Protein AF-A0A2V6CL90-F1 (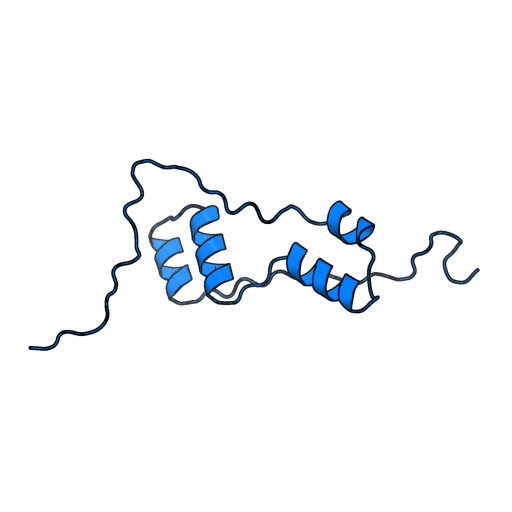afdb_monomer)

Nearest PDB structures (foldseek):
  5zfr-assembly1_B-2  TM=9.736E-01  e=7.896E-03  Geobacter sulfurreducens PCA
  5tsh-assembly1_C  TM=9.903E-01  e=1.624E-02  Geobacter metallireducens GS-15
  5tsh-assembly1_A  TM=9.670E-01  e=1.624E-02  Geobacter metallireducens GS-15
  5tsh-assembly1_B  TM=9.888E-01  e=1.852E-02  Geobacter metallireducens GS-15
  5tsh-assembly1_F  TM=9.867E-01  e=1.852E-02  Geobacter metallireducens GS-15

Sequence (96 aa):
DQCRQTGYQGRAAIYEICLVTEGLRKLIMHRCDGGGLKQCAIAEGMETLRHDGWRRVAQGRSTIEEVVRVTQTDEVMAETTEEAEPIVAAEATEIQ

Foldseek 3Di:
DQCVPPPDDDDDDFDWDQDCDPVLVVCVVVVPDPLVSVVVSVVVPTDASLRSVVVCVVVVNDPPVVSPVPDDPPPSPPPPPVPPDDPPPPDDDDDD

Mean predicted aligned error: 9.72 Å

Structure (mmCIF, N/CA/C/O backbone):
data_AF-A0A2V6CL90-F1
#
_entry.id   AF-A0A2V6CL90-F1
#
loop_
_atom_site.group_PDB
_atom_site.id
_atom_site.type_symbol
_atom_site.label_atom_id
_atom_site.label_alt_id
_atom_site.label_comp_id
_atom_site.label_asym_id
_atom_site.label_entity_id
_atom_site.label_seq_id
_atom_site.pdbx_PDB_ins_code
_atom_site.Cartn_x
_atom_site.Cartn_y
_atom_site.Cartn_z
_atom_site.occupancy
_atom_site.B_iso_or_equiv
_atom_site.auth_seq_id
_atom_site.auth_comp_id
_atom_site.auth_asym_id
_atom_site.auth_atom_id
_atom_site.pdbx_PDB_model_num
ATOM 1 N N . ASP A 1 1 ? -21.280 1.219 26.070 1.00 74.50 1 ASP A N 1
ATOM 2 C CA . ASP A 1 1 ? -20.033 0.489 26.407 1.00 74.50 1 ASP A CA 1
ATOM 3 C C . ASP A 1 1 ? -19.431 -0.408 25.318 1.00 74.50 1 ASP A C 1
ATOM 5 O O . ASP A 1 1 ? -18.406 -1.029 25.573 1.00 74.50 1 ASP A O 1
ATOM 9 N N . GLN A 1 2 ? -19.963 -0.455 24.088 1.00 84.88 2 GLN A N 1
ATOM 10 C CA . GLN A 1 2 ? -19.528 -1.435 23.069 1.00 84.88 2 GLN A CA 1
ATOM 11 C C . GLN A 1 2 ? -18.051 -1.311 22.624 1.00 84.88 2 GLN A C 1
ATOM 13 O O . GLN A 1 2 ? -17.442 -2.311 22.257 1.00 84.88 2 GLN A O 1
ATOM 18 N N . CYS A 1 3 ? -17.442 -0.125 22.738 1.00 92.00 3 CYS A N 1
ATOM 19 C CA . CYS A 1 3 ? -16.047 0.143 22.362 1.00 92.00 3 CYS A CA 1
ATOM 20 C C . CYS A 1 3 ? -15.119 0.461 23.552 1.00 92.00 3 CYS A 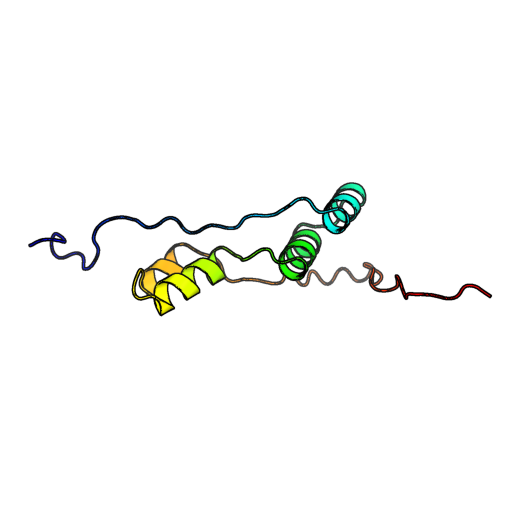C 1
ATOM 22 O O . CYS A 1 3 ? -14.041 1.006 23.353 1.00 92.00 3 CYS A O 1
ATOM 24 N N . ARG A 1 4 ? -15.520 0.176 24.804 1.00 94.00 4 ARG A N 1
ATOM 25 C CA . ARG A 1 4 ? -14.725 0.502 26.016 1.00 94.00 4 ARG A CA 1
ATOM 26 C C . ARG A 1 4 ? -14.251 1.968 26.086 1.00 94.00 4 ARG A C 1
ATOM 28 O O . ARG A 1 4 ? -13.171 2.238 26.596 1.00 94.00 4 ARG A O 1
ATOM 35 N N . GLN A 1 5 ? -15.057 2.899 25.568 1.00 92.94 5 GLN A N 1
ATOM 36 C CA . GLN A 1 5 ? -14.760 4.340 25.529 1.00 92.94 5 GLN A CA 1
ATOM 37 C C . GLN A 1 5 ? -13.495 4.719 24.723 1.00 92.94 5 GLN A C 1
ATOM 39 O O . GLN A 1 5 ? -12.961 5.805 24.911 1.00 92.94 5 GLN A O 1
ATOM 44 N N . THR A 1 6 ? -13.011 3.863 23.811 1.00 93.88 6 THR A N 1
ATOM 45 C CA . THR A 1 6 ? -11.831 4.169 22.971 1.00 93.88 6 THR A CA 1
ATOM 46 C C . THR A 1 6 ? -12.179 4.893 21.671 1.00 93.88 6 THR A C 1
ATOM 48 O O . THR A 1 6 ? -11.297 5.460 21.040 1.00 93.88 6 THR A O 1
ATOM 51 N N . GLY A 1 7 ? -13.441 4.825 21.233 1.00 93.00 7 GLY A N 1
ATOM 52 C CA . GLY A 1 7 ? -13.861 5.275 19.899 1.00 93.00 7 GLY A CA 1
ATOM 53 C C . GLY A 1 7 ? -13.600 4.263 18.773 1.00 93.00 7 GLY A C 1
ATOM 54 O O . GLY A 1 7 ? -14.016 4.503 17.645 1.00 93.00 7 GLY A O 1
ATOM 55 N N . TYR A 1 8 ? -12.993 3.107 19.073 1.00 93.69 8 TYR A N 1
ATOM 56 C CA . TYR A 1 8 ? -12.616 2.087 18.089 1.00 93.69 8 TYR A CA 1
ATOM 57 C C . TYR A 1 8 ? -13.080 0.685 18.519 1.00 93.69 8 TYR A C 1
ATOM 59 O O . TYR A 1 8 ? -13.011 0.321 19.694 1.00 93.69 8 TYR A O 1
ATOM 67 N N . GLN A 1 9 ? -13.520 -0.143 17.568 1.00 94.38 9 GLN A N 1
ATOM 68 C CA . GLN A 1 9 ? -13.869 -1.544 17.821 1.00 94.38 9 GLN A CA 1
ATOM 69 C C . GLN A 1 9 ? -13.444 -2.434 16.648 1.00 94.38 9 GLN A C 1
ATOM 71 O O . GLN A 1 9 ? -13.800 -2.186 15.500 1.00 94.38 9 GLN A O 1
ATOM 76 N N . GLY A 1 10 ? -12.709 -3.507 16.951 1.00 93.12 10 GLY A N 1
ATOM 77 C CA . GLY A 1 10 ? -12.148 -4.397 15.934 1.00 93.12 10 GLY A CA 1
ATOM 78 C C . GLY A 1 10 ? -10.878 -3.839 15.287 1.00 93.12 10 GLY A C 1
ATOM 79 O O . GLY A 1 10 ? -10.276 -2.888 15.779 1.00 93.12 10 GLY A O 1
ATOM 80 N N . ARG A 1 11 ? -10.429 -4.493 14.212 1.00 94.44 11 ARG A N 1
ATOM 81 C CA . ARG A 1 11 ? -9.251 -4.106 13.421 1.00 94.44 11 ARG A CA 1
ATOM 82 C C . ARG A 1 11 ? -9.519 -4.396 11.953 1.00 94.44 11 ARG A C 1
ATOM 84 O O . ARG A 1 11 ? -10.134 -5.412 11.634 1.00 94.44 11 ARG A O 1
ATOM 91 N N . ALA A 1 12 ? -9.021 -3.536 11.075 1.00 92.31 12 ALA A N 1
ATOM 92 C CA . ALA A 1 12 ? -9.109 -3.714 9.635 1.00 92.31 12 ALA A CA 1
ATOM 93 C C . ALA A 1 12 ? -7.696 -3.654 9.043 1.00 92.31 12 ALA A C 1
ATOM 95 O O . ALA A 1 12 ? -7.012 -2.648 9.189 1.00 92.31 12 ALA A O 1
ATOM 96 N N . ALA A 1 13 ? -7.251 -4.730 8.395 1.00 95.56 13 ALA A N 1
ATOM 97 C CA . ALA A 1 13 ? -5.923 -4.787 7.783 1.00 95.56 13 ALA A CA 1
ATOM 98 C C . ALA A 1 13 ? 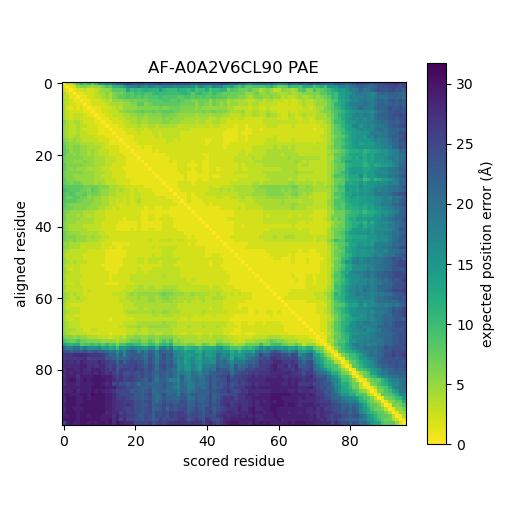-5.897 -3.980 6.488 1.00 95.56 13 ALA A C 1
ATOM 100 O O . ALA A 1 13 ? -6.779 -4.221 5.669 1.00 95.56 13 ALA A O 1
ATOM 101 N N . ILE A 1 14 ? -4.928 -3.080 6.318 1.00 96.88 14 ILE A N 1
ATOM 102 C CA . ILE A 1 14 ? -4.606 -2.419 5.045 1.00 96.88 14 ILE A CA 1
ATOM 103 C C . ILE A 1 14 ? -3.539 -3.211 4.283 1.00 96.88 14 ILE A C 1
ATOM 105 O O . ILE A 1 14 ? -2.746 -3.911 4.915 1.00 96.88 14 ILE A O 1
ATOM 109 N N . TYR A 1 15 ? -3.527 -3.117 2.954 1.00 96.94 15 TYR A N 1
ATOM 110 C CA . TYR A 1 15 ? -2.646 -3.926 2.107 1.00 96.94 15 TYR A CA 1
ATOM 111 C C . TYR A 1 15 ? -1.896 -3.094 1.071 1.00 96.94 15 TYR A C 1
ATOM 113 O O . TYR A 1 15 ? -2.424 -2.124 0.542 1.00 96.94 15 TYR A O 1
ATOM 121 N N . GLU A 1 16 ? -0.683 -3.541 0.761 1.00 96.12 16 GLU A N 1
ATOM 122 C CA . GLU A 1 16 ? 0.143 -3.075 -0.350 1.00 96.12 16 GLU A CA 1
ATOM 123 C C . GLU A 1 16 ? 0.665 -4.327 -1.052 1.00 96.12 16 GLU A C 1
ATOM 125 O O . GLU A 1 16 ? 1.411 -5.116 -0.468 1.00 96.12 16 GLU A O 1
ATOM 130 N N . ILE A 1 17 ? 0.166 -4.582 -2.262 1.00 96.50 17 ILE A N 1
ATOM 131 C CA . ILE A 1 17 ? 0.420 -5.827 -2.993 1.00 96.50 17 ILE A CA 1
ATOM 132 C C . ILE A 1 17 ? 1.217 -5.493 -4.246 1.00 96.50 17 ILE A C 1
ATOM 134 O O . ILE A 1 17 ? 0.670 -5.000 -5.229 1.00 96.50 17 ILE A O 1
ATOM 138 N N . CYS A 1 18 ? 2.510 -5.799 -4.207 1.00 95.62 18 CYS A N 1
ATOM 139 C CA . CYS A 1 18 ? 3.412 -5.634 -5.337 1.00 95.62 18 CYS A CA 1
ATOM 140 C C . CYS A 1 18 ? 3.397 -6.893 -6.210 1.00 95.62 18 CYS A C 1
ATOM 142 O O . CYS A 1 18 ? 3.919 -7.942 -5.819 1.00 95.62 18 CYS A O 1
ATOM 144 N N . LEU A 1 19 ? 2.777 -6.807 -7.386 1.00 95.62 19 LEU A N 1
ATOM 145 C CA . LEU A 1 19 ? 2.834 -7.882 -8.371 1.00 95.62 19 LEU A CA 1
ATOM 146 C C . LEU A 1 19 ? 4.162 -7.811 -9.126 1.00 95.62 19 LEU A C 1
ATOM 148 O O . LEU A 1 19 ? 4.532 -6.766 -9.651 1.00 95.62 19 LEU A O 1
ATOM 152 N N . VAL A 1 20 ? 4.866 -8.941 -9.219 1.00 95.75 20 VAL A N 1
ATOM 153 C CA . VAL A 1 20 ? 6.104 -9.029 -10.005 1.00 95.75 20 VAL A CA 1
ATOM 154 C C . VAL A 1 20 ? 5.749 -9.184 -11.480 1.00 95.75 20 VAL A C 1
ATOM 156 O O . VAL A 1 20 ? 5.658 -10.294 -12.010 1.00 95.75 20 VAL A O 1
ATOM 159 N N . THR A 1 21 ? 5.512 -8.050 -12.124 1.00 96.38 21 THR A N 1
ATOM 160 C CA . THR A 1 21 ? 5.295 -7.940 -13.566 1.00 96.38 21 THR A CA 1
ATOM 161 C C . THR A 1 21 ? 6.603 -8.134 -14.337 1.00 96.38 21 THR A C 1
ATOM 163 O O . THR A 1 21 ? 7.692 -8.241 -13.766 1.00 96.38 21 THR A O 1
ATOM 166 N N . GLU A 1 22 ? 6.509 -8.159 -15.665 1.00 96.75 22 GLU A N 1
ATOM 167 C CA . GLU A 1 22 ? 7.696 -8.198 -16.518 1.00 96.75 22 GLU A CA 1
ATOM 168 C C . GLU A 1 22 ? 8.509 -6.893 -16.459 1.00 96.75 22 GLU A C 1
ATOM 170 O O . GLU A 1 22 ? 9.739 -6.943 -16.474 1.00 96.75 22 GLU A O 1
ATOM 175 N N . GLY A 1 23 ? 7.850 -5.734 -16.336 1.00 95.12 23 GLY A N 1
ATOM 176 C CA . GLY A 1 23 ? 8.520 -4.441 -16.163 1.00 95.12 23 GLY A CA 1
ATOM 177 C C . GLY A 1 23 ? 9.339 -4.411 -14.876 1.00 95.12 23 GLY A C 1
ATOM 178 O O . GLY A 1 23 ? 10.552 -4.183 -14.903 1.00 95.12 23 GLY A O 1
ATOM 179 N N . LEU A 1 24 ? 8.710 -4.784 -13.761 1.00 96.06 24 LEU A N 1
ATOM 180 C CA . LEU A 1 24 ? 9.374 -4.837 -12.465 1.00 96.06 24 LEU A CA 1
ATOM 181 C C . LEU A 1 24 ? 10.492 -5.890 -12.429 1.00 96.06 24 LEU A C 1
ATOM 183 O O . LEU A 1 24 ? 11.564 -5.639 -11.877 1.00 96.06 24 LEU A O 1
ATOM 187 N N . ARG A 1 25 ? 10.294 -7.055 -13.066 1.00 97.50 25 ARG A N 1
ATOM 188 C CA . ARG A 1 25 ? 11.329 -8.096 -13.181 1.00 97.50 25 ARG A CA 1
ATOM 189 C C . ARG A 1 25 ? 12.599 -7.556 -13.831 1.00 97.50 25 ARG A C 1
ATOM 191 O O . ARG A 1 25 ? 13.687 -7.835 -13.328 1.00 97.50 25 ARG A O 1
ATOM 198 N N . LYS A 1 26 ? 12.479 -6.791 -14.919 1.00 97.38 26 LYS A N 1
ATOM 199 C CA . LYS A 1 26 ? 13.634 -6.186 -15.597 1.00 97.38 26 LYS A CA 1
ATOM 200 C C . LYS A 1 26 ? 14.378 -5.233 -14.669 1.00 97.38 26 LYS A C 1
ATOM 202 O O . LYS A 1 26 ? 15.590 -5.363 -14.524 1.00 97.38 26 LYS A O 1
ATOM 207 N N . LEU A 1 27 ? 13.664 -4.347 -13.976 1.00 96.31 27 LEU A N 1
ATOM 208 C CA . LEU A 1 27 ? 14.275 -3.407 -13.029 1.00 96.31 27 LEU A CA 1
ATOM 209 C C . LEU A 1 27 ? 14.998 -4.117 -11.875 1.00 96.31 27 LEU A C 1
ATOM 211 O O . LEU A 1 27 ? 16.095 -3.708 -11.496 1.00 96.31 27 LEU A O 1
ATOM 215 N N . ILE A 1 28 ? 14.441 -5.223 -11.370 1.00 95.06 28 ILE A N 1
ATOM 216 C CA . ILE A 1 28 ? 15.101 -6.064 -10.358 1.00 95.06 28 ILE A CA 1
ATOM 217 C C . ILE A 1 28 ? 16.405 -6.654 -10.912 1.00 95.06 28 ILE A C 1
ATOM 219 O O . ILE A 1 28 ? 17.434 -6.611 -10.238 1.00 95.06 28 ILE A O 1
ATOM 223 N N . MET A 1 29 ? 16.392 -7.184 -12.141 1.00 97.44 29 MET A N 1
ATOM 224 C CA . MET A 1 29 ? 17.599 -7.732 -12.779 1.00 97.44 29 MET A CA 1
ATOM 225 C C . MET A 1 29 ? 18.669 -6.657 -13.014 1.00 97.44 29 MET A C 1
ATOM 227 O O . MET A 1 29 ? 19.859 -6.940 -12.883 1.00 97.44 29 MET A O 1
ATOM 231 N N . HIS A 1 30 ? 18.248 -5.421 -13.290 1.00 96.31 30 HIS A N 1
ATOM 232 C CA . HIS A 1 30 ? 19.126 -4.257 -13.415 1.00 96.31 30 HIS A CA 1
ATOM 233 C C . HIS A 1 30 ? 19.558 -3.648 -12.074 1.00 96.31 30 HIS A C 1
ATOM 235 O O . HIS A 1 30 ? 20.324 -2.690 -12.076 1.00 96.31 30 HIS A O 1
ATOM 241 N N . ARG A 1 31 ? 19.128 -4.211 -10.935 1.00 94.50 31 ARG A N 1
ATOM 242 C CA . ARG A 1 31 ? 19.435 -3.707 -9.584 1.00 94.50 31 ARG A CA 1
ATOM 243 C C . ARG A 1 31 ? 19.045 -2.237 -9.384 1.00 94.50 31 ARG A C 1
ATOM 245 O O . ARG A 1 31 ? 19.765 -1.498 -8.718 1.00 94.50 31 ARG A O 1
ATOM 252 N N . CYS A 1 32 ? 17.910 -1.838 -9.954 1.00 93.75 32 CYS A N 1
ATOM 253 C CA . CYS A 1 32 ? 17.306 -0.536 -9.689 1.00 93.75 32 CYS A CA 1
ATOM 254 C C . CYS A 1 32 ? 17.051 -0.362 -8.180 1.00 93.75 32 CYS A C 1
ATOM 256 O O . CYS A 1 32 ? 16.783 -1.341 -7.472 1.00 93.75 32 CYS A O 1
ATOM 258 N N . ASP A 1 33 ? 17.161 0.870 -7.688 1.00 93.81 33 ASP A N 1
ATOM 259 C CA . ASP A 1 33 ? 16.907 1.195 -6.290 1.00 93.81 33 ASP A CA 1
ATOM 260 C C . ASP A 1 33 ? 15.429 0.992 -5.908 1.00 93.81 33 ASP A C 1
ATOM 262 O O . ASP A 1 33 ? 14.534 0.810 -6.742 1.00 93.81 33 ASP A O 1
ATOM 266 N N . GLY A 1 34 ? 15.161 1.012 -4.602 1.00 90.38 34 GLY A N 1
ATOM 267 C CA . GLY A 1 34 ? 13.815 0.799 -4.076 1.00 90.38 34 GLY A CA 1
ATOM 268 C C . GLY A 1 34 ? 12.807 1.860 -4.527 1.00 90.38 34 GLY A C 1
ATOM 269 O O . GLY A 1 34 ? 11.631 1.538 -4.696 1.00 90.38 34 GLY A O 1
ATOM 270 N N . GLY A 1 35 ? 13.250 3.098 -4.756 1.00 90.62 35 GLY A N 1
ATOM 271 C CA . GLY A 1 35 ? 12.419 4.187 -5.255 1.00 90.62 35 GLY A CA 1
ATOM 272 C C . GLY A 1 35 ? 11.964 3.928 -6.686 1.00 90.62 35 GLY A C 1
ATOM 273 O O . GLY A 1 35 ? 10.762 3.974 -6.958 1.00 90.62 35 GLY A O 1
ATOM 274 N N . GLY A 1 36 ? 12.892 3.573 -7.575 1.00 91.56 36 GLY A N 1
ATOM 275 C CA . GLY A 1 36 ? 12.586 3.222 -8.962 1.00 91.56 36 GLY A CA 1
ATOM 276 C C . GLY A 1 36 ? 11.690 1.984 -9.075 1.00 91.56 36 GLY A C 1
ATOM 277 O O . GLY A 1 36 ? 10.698 1.993 -9.810 1.00 91.56 36 GLY A O 1
ATOM 278 N N . LEU A 1 37 ? 11.948 0.951 -8.265 1.00 94.12 37 LEU A N 1
ATOM 279 C CA . LEU A 1 37 ? 11.074 -0.224 -8.178 1.00 94.12 37 LEU A CA 1
ATOM 280 C C . LEU A 1 37 ? 9.664 0.138 -7.690 1.00 94.12 37 LEU A C 1
ATOM 282 O O . LEU A 1 37 ? 8.675 -0.311 -8.273 1.00 94.12 37 LEU A O 1
ATOM 286 N N . LYS A 1 38 ? 9.552 0.972 -6.647 1.00 92.88 38 LYS A N 1
ATOM 287 C CA . LYS A 1 38 ? 8.262 1.415 -6.101 1.00 92.88 38 LYS A CA 1
ATOM 288 C C . LYS A 1 38 ? 7.478 2.245 -7.117 1.00 92.88 38 LYS A C 1
ATOM 290 O O . LYS A 1 38 ? 6.277 2.031 -7.263 1.00 92.88 38 LYS A O 1
ATOM 295 N N . GLN A 1 39 ? 8.135 3.156 -7.834 1.00 93.44 39 GLN A N 1
ATOM 296 C CA . GLN A 1 39 ? 7.503 3.968 -8.878 1.00 93.44 39 GLN A CA 1
ATOM 297 C C . GLN A 1 39 ? 6.937 3.101 -10.004 1.00 93.44 39 GLN A C 1
ATOM 299 O O . GLN A 1 39 ? 5.780 3.277 -10.381 1.00 93.44 39 GLN A O 1
ATOM 304 N N . CYS A 1 40 ? 7.717 2.130 -10.490 1.00 94.50 40 CYS A N 1
ATOM 305 C CA . CYS A 1 40 ? 7.253 1.172 -11.492 1.00 94.50 40 CYS A CA 1
ATOM 306 C C . CYS A 1 40 ? 6.047 0.373 -10.986 1.00 94.50 40 CYS A C 1
ATOM 308 O O . CYS A 1 40 ? 5.019 0.332 -11.658 1.00 94.50 40 CYS A O 1
ATOM 310 N N . ALA A 1 41 ? 6.124 -0.179 -9.772 1.00 95.88 41 ALA A N 1
ATOM 311 C CA . ALA A 1 41 ? 5.024 -0.941 -9.195 1.00 95.88 41 ALA A CA 1
ATOM 312 C C . ALA A 1 41 ? 3.737 -0.103 -9.066 1.00 95.88 41 ALA A C 1
ATOM 314 O O . ALA A 1 41 ? 2.661 -0.588 -9.411 1.00 95.88 41 ALA A O 1
ATOM 315 N N . ILE A 1 42 ? 3.829 1.157 -8.619 1.00 94.88 42 ILE A N 1
ATOM 316 C CA . ILE A 1 42 ? 2.673 2.068 -8.525 1.00 94.88 42 ILE A CA 1
ATOM 317 C C . ILE A 1 42 ? 2.094 2.364 -9.912 1.00 94.88 42 ILE A C 1
ATOM 319 O O . ILE A 1 42 ? 0.879 2.285 -10.097 1.00 94.88 42 ILE A O 1
ATOM 323 N N . ALA A 1 43 ? 2.946 2.674 -10.893 1.00 94.06 43 ALA A N 1
ATOM 324 C CA . ALA A 1 43 ? 2.518 2.943 -12.265 1.00 94.06 43 ALA A CA 1
ATOM 325 C C . ALA A 1 43 ? 1.798 1.739 -12.899 1.00 94.06 43 ALA A C 1
ATOM 327 O O . ALA A 1 43 ? 0.884 1.911 -13.702 1.00 94.06 43 ALA A O 1
ATOM 328 N N . GLU A 1 44 ? 2.169 0.526 -12.495 1.00 94.94 44 GLU A N 1
ATOM 329 C CA . GLU A 1 44 ? 1.557 -0.728 -12.937 1.00 94.94 44 GLU A CA 1
ATOM 330 C C . GLU A 1 44 ? 0.373 -1.186 -12.063 1.00 94.94 44 GLU A C 1
ATOM 332 O O . GLU A 1 44 ? -0.141 -2.293 -12.231 1.00 94.94 44 GLU A O 1
ATOM 337 N N . GLY A 1 45 ? -0.112 -0.325 -11.162 1.00 93.94 45 GLY A N 1
ATOM 338 C CA . GLY A 1 45 ? -1.362 -0.527 -10.429 1.00 93.94 45 GLY A CA 1
ATOM 339 C C . GLY A 1 45 ? -1.211 -1.020 -8.990 1.00 93.94 45 GLY A C 1
ATOM 340 O O . GLY A 1 45 ? -2.218 -1.367 -8.370 1.00 93.94 45 GLY A O 1
ATOM 341 N N . MET A 1 46 ? 0.002 -1.043 -8.431 1.00 96.38 46 MET A N 1
ATOM 342 C CA . MET A 1 46 ? 0.179 -1.241 -6.993 1.00 96.38 46 MET A CA 1
ATOM 343 C C . MET A 1 46 ? -0.388 -0.045 -6.227 1.00 96.38 46 MET A C 1
ATOM 345 O O . MET A 1 46 ? -0.003 1.104 -6.436 1.00 96.38 46 MET A O 1
ATOM 349 N N . GLU A 1 47 ? -1.263 -0.330 -5.273 1.00 95.50 47 GLU A N 1
ATOM 350 C CA . GLU A 1 47 ? -1.745 0.657 -4.319 1.00 95.50 47 GLU A CA 1
ATOM 351 C C . GLU A 1 47 ? -0.900 0.620 -3.045 1.00 95.50 47 GLU A C 1
ATOM 353 O O . GLU A 1 47 ? -0.603 -0.456 -2.522 1.00 95.50 47 GLU A O 1
ATOM 358 N N . THR A 1 48 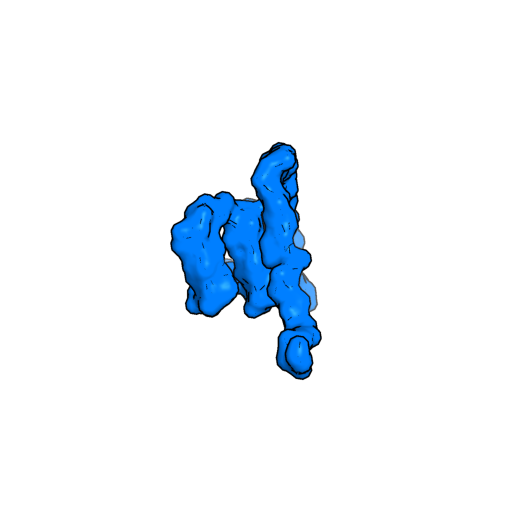? -0.528 1.795 -2.538 1.00 96.75 48 THR A N 1
ATOM 359 C CA . THR A 1 48 ? 0.264 1.913 -1.310 1.00 96.75 48 THR A CA 1
ATOM 360 C C . THR A 1 48 ? -0.593 1.686 -0.066 1.00 96.75 48 THR A C 1
ATOM 362 O O . THR A 1 48 ? -1.809 1.908 -0.071 1.00 96.75 48 THR A O 1
ATOM 365 N N . LEU A 1 49 ? 0.048 1.332 1.053 1.00 97.19 49 LEU A N 1
ATOM 366 C CA . LEU A 1 49 ? -0.630 1.224 2.353 1.00 97.19 49 LEU A CA 1
ATOM 367 C C . LEU A 1 49 ? -1.407 2.498 2.708 1.00 97.19 49 LEU A C 1
ATOM 369 O O . LEU A 1 49 ? -2.516 2.435 3.249 1.00 97.19 49 LEU A O 1
ATOM 373 N N . ARG A 1 50 ? -0.826 3.664 2.405 1.00 96.81 50 ARG A N 1
ATOM 374 C CA . ARG A 1 50 ? -1.443 4.960 2.684 1.00 96.81 50 ARG A CA 1
ATOM 375 C C . ARG A 1 50 ? -2.677 5.197 1.811 1.00 96.81 50 ARG A C 1
ATOM 377 O O . ARG A 1 50 ? -3.689 5.657 2.340 1.00 96.81 50 ARG A O 1
ATOM 384 N N . HIS A 1 51 ? -2.645 4.818 0.533 1.00 96.69 51 HIS A N 1
ATOM 385 C CA . HIS A 1 51 ? -3.819 4.882 -0.342 1.00 96.69 51 HIS A CA 1
ATOM 386 C C . HIS A 1 51 ? -4.959 3.954 0.115 1.00 96.69 51 HIS A C 1
ATOM 388 O O . HIS A 1 51 ? -6.092 4.429 0.249 1.00 96.69 51 HIS A O 1
ATOM 394 N N . ASP A 1 52 ? -4.683 2.689 0.469 1.00 97.94 52 ASP A N 1
ATOM 395 C CA . ASP A 1 52 ? -5.727 1.799 1.016 1.00 97.94 52 ASP A CA 1
ATOM 396 C C . ASP A 1 52 ? -6.294 2.354 2.336 1.00 97.94 52 ASP A C 1
ATOM 398 O O . ASP A 1 52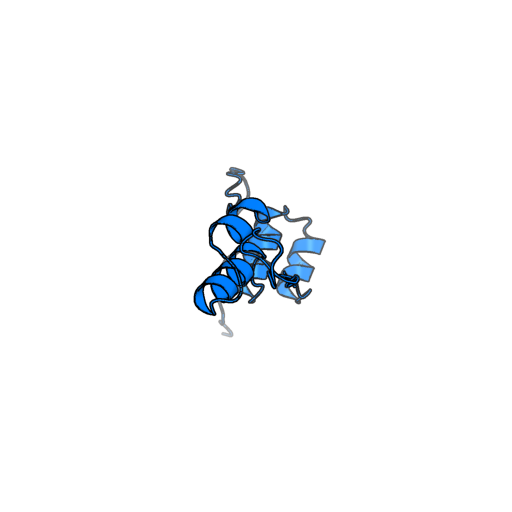 ? -7.505 2.326 2.584 1.00 97.94 52 ASP A O 1
ATOM 402 N N . GLY A 1 53 ? -5.431 2.937 3.174 1.00 97.62 53 GLY A N 1
ATOM 403 C CA . GLY A 1 53 ? -5.835 3.668 4.371 1.00 97.62 53 GLY A CA 1
ATOM 404 C C . GLY A 1 53 ? -6.842 4.780 4.064 1.00 97.62 53 GLY A C 1
ATOM 405 O O . GLY A 1 53 ? -7.927 4.812 4.654 1.00 97.62 53 GLY A O 1
ATOM 406 N N . TRP A 1 54 ? -6.535 5.656 3.105 1.00 97.62 54 TRP A N 1
ATOM 407 C CA . TRP A 1 54 ? -7.436 6.740 2.702 1.00 97.62 54 TRP A CA 1
ATOM 408 C C . TRP A 1 54 ? -8.755 6.249 2.138 1.00 97.62 54 TRP A C 1
ATOM 410 O O . TRP A 1 54 ? -9.810 6.775 2.502 1.00 97.62 54 TRP A O 1
ATOM 420 N N . ARG A 1 55 ? -8.734 5.190 1.329 1.00 97.38 55 ARG A N 1
ATOM 421 C CA . ARG A 1 55 ? -9.966 4.567 0.848 1.00 97.38 55 ARG A CA 1
ATOM 422 C C . ARG A 1 55 ? -10.851 4.100 2.005 1.00 97.38 55 ARG A C 1
ATOM 424 O O . ARG A 1 55 ? -12.067 4.274 1.956 1.00 97.38 55 ARG A O 1
ATOM 431 N N . ARG A 1 56 ? -10.275 3.541 3.071 1.00 96.88 56 ARG A N 1
ATOM 432 C CA . ARG A 1 56 ? -11.045 3.100 4.251 1.00 96.88 56 ARG A CA 1
ATOM 433 C C . ARG A 1 56 ? -11.610 4.252 5.054 1.00 96.88 56 ARG A C 1
ATOM 435 O O . ARG A 1 56 ? -12.718 4.119 5.570 1.00 96.88 56 ARG A O 1
ATOM 442 N N . VAL A 1 57 ? -10.883 5.361 5.144 1.00 97.50 57 VAL A N 1
ATOM 443 C CA . VAL A 1 57 ? -11.397 6.601 5.740 1.00 97.50 57 VAL A CA 1
ATOM 444 C C . VAL A 1 57 ? -12.593 7.105 4.939 1.00 97.50 57 VAL A C 1
ATOM 446 O O . VAL A 1 57 ? -13.647 7.348 5.520 1.00 97.50 57 VAL A O 1
ATOM 449 N N . ALA A 1 58 ? -12.483 7.160 3.610 1.00 97.75 58 ALA A N 1
ATOM 450 C CA . ALA A 1 58 ? -13.583 7.565 2.735 1.00 97.75 58 ALA A CA 1
ATOM 451 C C . ALA A 1 58 ? -14.817 6.646 2.856 1.00 97.75 58 ALA A C 1
ATOM 453 O O . ALA A 1 58 ? -15.947 7.097 2.699 1.00 97.75 58 ALA A O 1
ATOM 454 N N . GLN A 1 59 ? -14.615 5.367 3.185 1.00 97.00 59 GLN A N 1
ATOM 455 C CA . GLN A 1 59 ? -15.682 4.392 3.442 1.00 97.00 59 GLN A CA 1
ATOM 456 C C . GLN A 1 59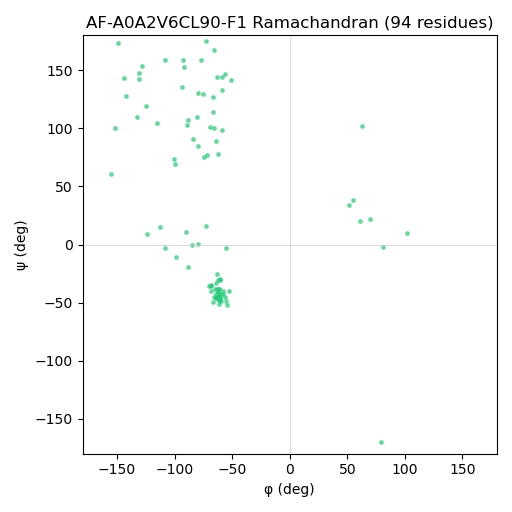 ? -16.212 4.404 4.890 1.00 97.00 59 GLN A C 1
ATOM 458 O O . GLN A 1 59 ? -17.071 3.589 5.223 1.00 97.00 59 GLN A O 1
ATOM 463 N N . GLY A 1 60 ? -15.685 5.257 5.776 1.00 95.44 60 GLY A N 1
ATOM 464 C CA . GLY A 1 60 ? -16.076 5.303 7.190 1.00 95.44 60 GLY A CA 1
ATOM 465 C C . GLY A 1 60 ? -15.634 4.086 8.013 1.00 95.44 60 GLY A C 1
ATOM 466 O O . GLY A 1 60 ? -16.228 3.788 9.047 1.00 95.44 60 GLY A O 1
ATOM 467 N N . ARG A 1 61 ? -14.612 3.348 7.558 1.00 96.00 61 ARG A N 1
ATOM 468 C CA . ARG A 1 61 ? -14.103 2.123 8.209 1.00 96.00 61 ARG A CA 1
ATOM 469 C C . ARG A 1 61 ? -12.855 2.349 9.064 1.00 96.00 61 ARG A C 1
ATOM 471 O O . ARG A 1 61 ? -12.436 1.434 9.766 1.0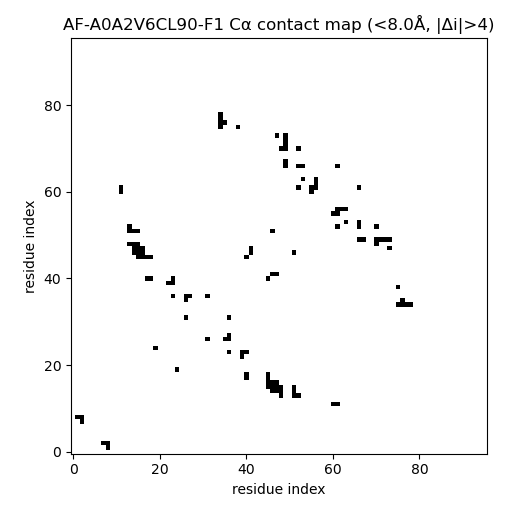0 96.00 61 ARG A O 1
ATOM 478 N N . SER A 1 62 ? -12.244 3.526 8.966 1.00 96.94 62 SER A N 1
ATOM 479 C CA . SER A 1 62 ? -11.076 3.955 9.742 1.00 96.94 62 SER A CA 1
ATOM 480 C C . SER A 1 62 ? -11.117 5.474 9.944 1.00 96.94 62 SER A C 1
ATOM 482 O O . SER A 1 62 ? -11.964 6.152 9.362 1.00 96.94 62 SER A O 1
ATOM 484 N N . THR A 1 63 ? -10.197 6.016 10.739 1.00 97.25 63 THR A N 1
ATOM 485 C CA . THR A 1 63 ? -10.033 7.460 10.957 1.00 97.25 63 THR A CA 1
ATOM 486 C C . THR A 1 63 ? -8.764 7.974 10.283 1.00 97.25 63 THR A C 1
ATOM 488 O O . THR A 1 63 ? -7.836 7.214 10.000 1.00 97.25 63 THR A O 1
ATOM 491 N N . ILE A 1 64 ? -8.716 9.286 10.029 1.00 97.31 64 ILE A N 1
ATOM 492 C CA . ILE A 1 64 ? -7.510 9.949 9.510 1.00 97.31 64 ILE A CA 1
ATOM 493 C C . ILE A 1 64 ? -6.331 9.716 10.466 1.00 97.31 64 ILE A C 1
ATOM 495 O O . ILE A 1 64 ? -5.237 9.386 10.018 1.00 97.31 64 ILE A O 1
ATOM 499 N N . GLU A 1 65 ? -6.580 9.826 11.774 1.00 96.94 65 GLU A N 1
ATOM 500 C CA . GLU A 1 65 ? -5.593 9.579 12.829 1.00 96.94 65 GLU A CA 1
ATOM 501 C C . GLU A 1 65 ? -4.967 8.185 12.713 1.00 96.94 65 GLU A C 1
ATOM 503 O O . GLU A 1 65 ? -3.742 8.067 12.706 1.00 96.94 65 GLU A O 1
ATOM 508 N N . GLU A 1 66 ? -5.784 7.138 12.556 1.00 96.56 66 GLU A N 1
ATOM 509 C CA . GLU A 1 66 ? -5.277 5.773 12.413 1.00 96.56 66 GLU A CA 1
ATOM 510 C C . GLU A 1 66 ? -4.375 5.632 11.187 1.00 96.56 66 GLU A C 1
ATOM 512 O O . GLU A 1 66 ? -3.292 5.064 11.299 1.00 96.56 66 GLU A O 1
ATOM 517 N N . VAL A 1 67 ? -4.772 6.181 10.034 1.00 97.19 67 VAL A N 1
ATOM 518 C CA . VAL A 1 67 ? -3.988 6.064 8.793 1.00 97.19 67 VAL A CA 1
ATOM 519 C C . VAL A 1 67 ? -2.653 6.792 8.901 1.00 97.19 67 VAL A C 1
ATOM 521 O O . VAL A 1 67 ? -1.624 6.224 8.533 1.00 97.19 67 VAL A O 1
ATOM 524 N N . VAL A 1 68 ? -2.637 8.017 9.434 1.00 96.56 68 VAL A N 1
ATOM 525 C CA . VAL A 1 68 ? -1.390 8.775 9.634 1.00 96.56 68 VAL A CA 1
ATOM 526 C C . VAL A 1 68 ? -0.470 8.062 10.624 1.00 96.56 68 VAL A C 1
ATOM 528 O O . VAL A 1 68 ? 0.738 8.025 10.413 1.00 96.56 68 VAL A O 1
ATOM 531 N N . ARG A 1 69 ? -1.033 7.466 11.681 1.00 95.75 69 ARG A N 1
ATOM 532 C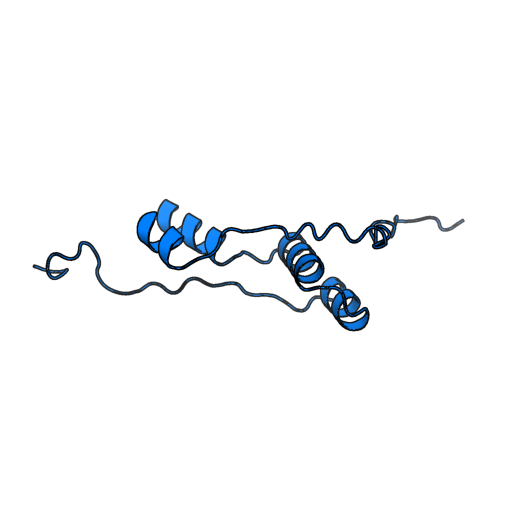 CA . ARG A 1 69 ? -0.280 6.766 12.729 1.00 95.75 69 ARG A CA 1
ATOM 533 C C . ARG A 1 69 ? 0.388 5.481 12.237 1.00 95.75 69 ARG A C 1
ATOM 535 O O . ARG A 1 69 ? 1.456 5.137 12.734 1.00 95.75 69 ARG A O 1
ATOM 542 N N . VAL A 1 70 ? -0.242 4.757 11.309 1.00 96.19 70 VAL A N 1
ATOM 543 C CA . VAL A 1 70 ? 0.196 3.407 10.895 1.00 96.19 70 VAL A CA 1
ATOM 544 C C . VAL A 1 70 ? 0.813 3.337 9.496 1.00 96.19 70 VAL A C 1
ATOM 546 O O . VAL A 1 70 ? 1.266 2.267 9.097 1.00 96.19 70 VAL A O 1
ATOM 549 N N . THR A 1 71 ? 0.851 4.442 8.746 1.00 96.56 71 THR A N 1
ATOM 550 C CA . THR A 1 71 ? 1.430 4.488 7.390 1.00 96.56 71 THR A CA 1
ATOM 551 C C . THR A 1 71 ? 2.437 5.622 7.250 1.00 96.56 71 THR A C 1
ATOM 553 O O . THR A 1 71 ? 2.319 6.646 7.919 1.00 96.56 71 THR A O 1
ATOM 556 N N . GLN A 1 72 ? 3.396 5.483 6.335 1.00 93.19 72 GLN A N 1
ATOM 557 C CA . GLN A 1 72 ? 4.312 6.565 5.952 1.00 93.19 72 GLN A CA 1
ATOM 558 C C . GLN A 1 72 ? 3.769 7.344 4.754 1.00 93.19 72 GLN A C 1
ATOM 560 O O . GLN A 1 72 ? 2.906 6.849 4.030 1.00 93.19 72 GLN A O 1
ATOM 565 N N . THR A 1 73 ? 4.240 8.579 4.572 1.00 90.12 73 THR A N 1
ATOM 566 C CA . THR A 1 73 ? 3.924 9.358 3.371 1.00 90.12 73 THR A CA 1
ATOM 567 C C . THR A 1 73 ? 4.491 8.641 2.156 1.00 90.12 73 THR A C 1
ATOM 569 O O . THR A 1 73 ? 5.563 8.043 2.232 1.00 90.12 73 THR A O 1
ATOM 572 N N . ASP A 1 74 ? 3.771 8.697 1.037 1.00 82.75 74 ASP A N 1
ATOM 573 C CA . ASP A 1 74 ? 4.291 8.223 -0.237 1.00 82.75 74 ASP A CA 1
ATOM 574 C C . ASP A 1 74 ? 5.355 9.210 -0.721 1.00 82.75 74 ASP A C 1
ATOM 576 O O . ASP A 1 74 ? 5.113 10.074 -1.557 1.00 82.75 74 ASP A O 1
ATOM 580 N N . GLU A 1 75 ? 6.540 9.122 -0.123 1.00 67.44 75 GLU A N 1
ATOM 581 C CA . GLU A 1 75 ? 7.733 9.760 -0.643 1.00 67.44 75 GLU A CA 1
ATOM 582 C C . GLU A 1 75 ? 8.085 9.000 -1.920 1.00 67.44 75 GLU A C 1
ATOM 584 O O . GLU A 1 75 ? 8.587 7.873 -1.896 1.00 67.44 75 GLU A O 1
ATOM 589 N N . VAL A 1 76 ? 7.742 9.590 -3.064 1.00 56.97 76 VAL A N 1
ATOM 590 C CA . VAL A 1 76 ? 8.484 9.325 -4.293 1.00 56.97 76 VAL A CA 1
ATOM 591 C C . VAL A 1 76 ? 9.908 9.743 -3.970 1.00 56.97 76 VAL A C 1
ATOM 593 O O . VAL A 1 76 ? 10.210 10.934 -3.929 1.00 56.97 76 VAL A O 1
ATOM 596 N N . MET A 1 77 ? 10.748 8.767 -3.627 1.00 51.47 77 MET A N 1
ATOM 597 C CA . MET A 1 77 ? 12.172 8.988 -3.441 1.00 51.47 77 MET A CA 1
ATOM 598 C C . MET A 1 77 ? 12.727 9.408 -4.800 1.00 51.47 77 MET A C 1
ATOM 600 O O . MET A 1 77 ? 13.079 8.579 -5.632 1.00 51.47 77 MET A O 1
ATOM 604 N N . ALA A 1 78 ? 12.715 10.713 -5.054 1.00 42.75 78 ALA A N 1
ATOM 605 C CA . ALA A 1 78 ? 13.565 11.338 -6.040 1.00 42.75 78 ALA A CA 1
ATOM 606 C C . ALA A 1 78 ? 14.964 11.358 -5.425 1.00 42.75 78 ALA A C 1
ATOM 608 O O . ALA A 1 78 ? 15.427 12.380 -4.922 1.00 42.75 78 ALA A O 1
ATOM 609 N N . GLU A 1 79 ? 15.621 10.200 -5.395 1.00 42.09 79 GLU A N 1
ATOM 610 C CA . GLU A 1 79 ? 17.071 10.207 -5.311 1.00 42.09 79 GLU A CA 1
ATOM 611 C C . GLU A 1 79 ? 17.545 10.817 -6.629 1.00 42.09 79 GLU A C 1
ATOM 613 O O . GLU A 1 79 ? 17.520 10.176 -7.678 1.00 42.09 79 GLU A O 1
ATOM 618 N N . THR A 1 80 ? 17.905 12.101 -6.592 1.00 38.03 80 THR A N 1
ATOM 619 C CA . THR A 1 80 ? 18.711 12.750 -7.625 1.00 38.03 80 THR A CA 1
ATOM 620 C C . THR A 1 80 ? 20.065 12.051 -7.663 1.00 38.03 80 THR A C 1
ATOM 622 O O . THR A 1 80 ? 21.045 12.532 -7.100 1.00 38.03 80 THR A O 1
ATOM 625 N N . THR A 1 81 ? 20.113 10.877 -8.277 1.00 42.00 81 THR A N 1
ATOM 626 C CA . THR A 1 81 ? 21.347 10.349 -8.832 1.00 42.00 81 THR A CA 1
ATOM 627 C C . THR A 1 81 ? 21.518 11.053 -10.171 1.00 42.00 81 THR A C 1
ATOM 629 O O . THR A 1 81 ? 20.755 10.835 -11.106 1.00 42.00 81 THR A O 1
ATOM 632 N N . GLU A 1 82 ? 22.501 11.951 -10.246 1.00 45.44 82 GLU A N 1
ATOM 633 C CA . GLU A 1 82 ? 22.900 12.683 -11.462 1.00 45.44 82 GLU A CA 1
ATOM 634 C C . GLU A 1 82 ? 23.251 11.769 -12.659 1.00 45.44 82 GLU A C 1
ATOM 636 O O . GLU A 1 82 ? 23.506 12.274 -13.746 1.00 45.44 82 GLU A O 1
ATOM 641 N N . GLU A 1 83 ? 23.230 10.441 -12.501 1.00 41.62 83 GLU A N 1
ATOM 642 C CA . GLU A 1 83 ? 23.630 9.470 -13.528 1.00 41.62 83 GLU A CA 1
ATOM 643 C C . GLU A 1 83 ? 22.558 8.428 -13.898 1.00 41.62 83 GLU A C 1
ATOM 645 O O . GLU A 1 83 ? 22.847 7.493 -14.644 1.00 41.62 83 GLU A O 1
ATOM 650 N N . ALA A 1 84 ? 21.313 8.553 -13.431 1.00 43.78 84 ALA A N 1
ATOM 651 C CA . ALA A 1 84 ? 20.246 7.677 -13.917 1.00 43.78 84 ALA A CA 1
ATOM 652 C C . ALA A 1 84 ? 19.659 8.239 -15.222 1.00 43.78 84 ALA A C 1
ATOM 654 O O . ALA A 1 84 ? 18.729 9.048 -15.212 1.00 43.78 84 ALA A O 1
ATOM 655 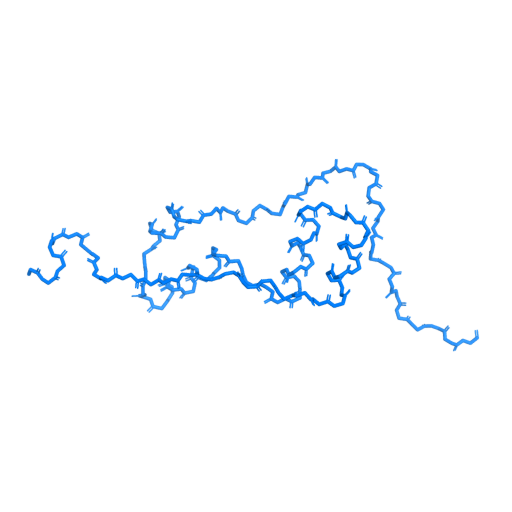N N . GLU A 1 85 ? 20.222 7.817 -16.358 1.00 35.66 85 GLU A N 1
ATOM 656 C CA . GLU A 1 85 ? 19.623 8.057 -17.674 1.00 35.66 85 GLU A CA 1
ATOM 657 C C . GLU A 1 85 ? 18.145 7.614 -17.689 1.00 35.66 85 GLU A C 1
ATOM 659 O O . GLU A 1 85 ? 17.788 6.585 -17.100 1.00 35.66 85 GLU A O 1
ATOM 664 N N . PRO A 1 86 ? 17.253 8.367 -18.357 1.00 37.81 86 PRO A N 1
ATOM 665 C CA . PRO A 1 86 ? 15.834 8.065 -18.355 1.00 37.81 86 PRO A CA 1
ATOM 666 C C . PRO A 1 86 ? 15.582 6.740 -19.083 1.00 37.81 86 PRO A C 1
ATOM 668 O O . PRO A 1 86 ? 15.712 6.649 -20.298 1.00 37.81 86 PRO A O 1
ATOM 671 N N . ILE A 1 87 ? 15.116 5.719 -18.359 1.00 52.12 87 ILE A N 1
ATOM 672 C CA . ILE A 1 87 ? 14.637 4.443 -18.937 1.00 52.12 87 ILE A CA 1
ATOM 673 C C . ILE A 1 87 ? 13.274 4.570 -19.651 1.00 52.12 87 ILE A C 1
ATOM 675 O O . ILE A 1 87 ? 12.614 3.574 -19.947 1.00 52.12 87 ILE A O 1
ATOM 679 N N . VAL A 1 88 ? 12.842 5.791 -19.971 1.00 46.50 88 VAL A N 1
ATOM 680 C CA . VAL A 1 88 ? 11.666 6.071 -20.804 1.00 46.50 88 VAL A CA 1
ATOM 681 C C . VAL A 1 88 ? 12.101 6.420 -22.223 1.00 46.50 88 VAL A C 1
ATOM 683 O O . VAL A 1 88 ? 12.035 7.566 -22.648 1.00 46.50 88 VAL A O 1
ATOM 686 N N . ALA A 1 89 ? 12.532 5.398 -22.960 1.00 40.72 89 ALA A N 1
ATOM 687 C CA . ALA A 1 89 ? 12.567 5.406 -24.422 1.00 40.72 89 ALA A CA 1
ATOM 688 C C . ALA A 1 89 ? 12.502 3.967 -24.961 1.00 40.72 89 ALA A C 1
ATOM 690 O O . ALA A 1 89 ? 13.402 3.483 -25.639 1.00 40.72 89 ALA A O 1
ATOM 691 N N . ALA A 1 90 ? 11.423 3.252 -24.647 1.00 39.38 90 ALA A N 1
ATOM 692 C CA . ALA A 1 90 ? 10.938 2.214 -25.552 1.00 39.38 90 ALA A CA 1
ATOM 693 C C . ALA A 1 90 ? 9.774 2.828 -26.330 1.00 39.38 90 ALA A C 1
ATOM 695 O O . ALA A 1 90 ? 8.606 2.520 -26.086 1.00 39.38 90 ALA A O 1
ATOM 696 N N . GLU A 1 91 ? 10.112 3.786 -27.197 1.00 35.06 91 GLU A N 1
ATOM 697 C CA . GLU A 1 91 ? 9.184 4.259 -28.210 1.00 35.06 91 GLU A CA 1
ATOM 698 C C . GLU A 1 91 ? 8.777 3.079 -29.084 1.00 35.06 91 GLU A C 1
ATOM 700 O O . GLU A 1 91 ? 9.571 2.231 -29.501 1.00 35.06 91 GLU A O 1
ATOM 705 N N . ALA A 1 92 ? 7.472 3.022 -29.279 1.00 38.59 92 ALA A N 1
ATOM 706 C CA . ALA A 1 92 ? 6.815 2.139 -30.196 1.00 38.59 92 ALA A CA 1
ATOM 707 C C . ALA A 1 92 ? 7.328 2.385 -31.623 1.00 38.59 92 ALA A C 1
ATOM 709 O O . ALA A 1 92 ? 7.491 3.524 -32.035 1.00 38.59 92 ALA A O 1
ATOM 710 N N . THR A 1 93 ? 7.435 1.295 -32.380 1.00 37.97 93 THR A N 1
ATOM 711 C CA . THR A 1 93 ? 7.165 1.262 -33.823 1.00 37.97 93 THR A CA 1
ATOM 712 C C . THR A 1 93 ? 8.057 2.126 -34.718 1.00 37.97 93 THR A C 1
ATOM 714 O O . THR A 1 93 ? 7.737 3.271 -34.990 1.00 37.97 93 THR A O 1
ATOM 717 N N . GLU A 1 94 ? 9.024 1.486 -35.375 1.00 32.03 94 GLU A N 1
ATOM 718 C CA . GLU A 1 94 ? 9.244 1.703 -36.809 1.00 32.03 94 GLU A CA 1
ATOM 719 C C . GLU A 1 94 ? 9.848 0.434 -37.428 1.00 32.03 94 GLU A C 1
ATOM 721 O O . GLU A 1 94 ? 11.021 0.105 -37.276 1.00 32.03 94 GLU A O 1
ATOM 726 N N . ILE A 1 95 ? 8.976 -0.338 -38.080 1.00 38.00 95 ILE A N 1
ATOM 727 C CA . ILE A 1 95 ? 9.357 -1.241 -39.161 1.00 38.00 95 ILE A CA 1
ATOM 728 C C . ILE A 1 95 ? 9.249 -0.391 -40.423 1.00 38.00 95 ILE A C 1
ATOM 730 O O . ILE A 1 95 ? 8.122 -0.189 -40.871 1.00 38.00 95 ILE A O 1
ATOM 734 N N . GLN A 1 96 ? 10.377 0.072 -40.968 1.00 34.38 96 GLN A N 1
ATOM 735 C CA . GLN A 1 96 ? 10.652 0.186 -42.409 1.00 34.38 96 GLN A CA 1
ATOM 736 C C . GLN A 1 96 ? 12.158 0.094 -42.650 1.00 34.38 96 GLN A C 1
ATOM 738 O O . GLN A 1 96 ? 12.913 0.820 -41.970 1.00 34.38 96 GLN A O 1
#

Radius of gyration: 19.05 Å; Cα contacts (8 Å, |Δi|>4): 63; chains: 1; bounding box: 44×22×69 Å

pLDDT: mean 82.85, std 22.43, range [32.03, 97.94]

Secondary structure (DSSP, 8-state):
-TTTTSS--S-----------HHHHHHHHTT--HHHHHHHHHHTTPPPHHHHHHHHHHTTSS-HHHHHHH-----------TT-------------

Solvent-accessible surface area (backbone atoms only — not comparable to full-atom values): 6335 Å² total; per-residue (Å²): 116,94,39,76,84,68,88,56,75,88,85,81,88,69,57,61,64,79,73,87,45,73,70,53,47,52,40,58,76,68,64,55,52,71,42,59,51,49,52,50,37,40,76,75,66,31,52,48,47,44,54,44,33,49,54,32,32,77,68,70,75,49,51,70,67,58,37,62,75,76,38,68,79,89,69,79,57,77,73,84,57,96,76,70,74,79,87,83,74,82,74,76,86,83,92,127